Protein AF-A0A938H1D7-F1 (afdb_monomer_lite)

Sequence (168 aa):
MRGTIRAAESAGIAGWRCVSLLANPDSDGTLALTSMPRHSLRKRFLCPMAAAAVLSIAAVGLPHAGAQPIEINGIAAKVNGKVITRNQVAIMLVPIRAQLAAQYPRRGAQFEAELVKARDGVLQELIDRRIILDEFKQLGAEMRSSSVEEEVKRQIRELYNGDQAKFQ

Structure (mmCIF, N/CA/C/O backbone):
data_AF-A0A938H1D7-F1
#
_entry.id   AF-A0A938H1D7-F1
#
loop_
_atom_site.group_PDB
_atom_site.id
_atom_site.type_symbol
_atom_site.label_atom_id
_atom_site.label_alt_id
_atom_site.label_comp_id
_atom_site.label_asym_id
_atom_site.label_entity_id
_atom_site.label_seq_id
_atom_site.pdbx_PDB_ins_code
_atom_site.Cartn_x
_atom_site.Cartn_y
_atom_site.Cartn_z
_atom_site.occupancy
_atom_site.B_iso_or_equiv
_atom_site.auth_seq_id
_atom_site.auth_comp_id
_atom_site.auth_asym_id
_atom_site.auth_atom_id
_atom_site.pdbx_PDB_model_num
ATOM 1 N N . MET A 1 1 ? 5.684 -19.065 20.389 1.00 40.75 1 MET A N 1
ATOM 2 C CA . MET A 1 1 ? 4.901 -20.150 19.756 1.00 40.75 1 MET A CA 1
ATOM 3 C C . MET A 1 1 ? 5.352 -20.254 18.304 1.00 40.75 1 MET A C 1
ATOM 5 O O . MET A 1 1 ? 5.331 -19.246 17.618 1.00 40.75 1 MET A O 1
ATOM 9 N N . ARG A 1 2 ? 5.900 -21.399 17.874 1.00 39.97 2 ARG A N 1
ATOM 10 C CA . ARG A 1 2 ? 6.464 -21.590 16.522 1.00 39.97 2 ARG A CA 1
ATOM 11 C C . ARG A 1 2 ? 5.359 -22.062 15.573 1.00 39.97 2 ARG A C 1
ATOM 13 O O . ARG A 1 2 ? 4.778 -23.115 15.814 1.00 39.97 2 ARG A O 1
ATOM 20 N N . GLY A 1 3 ? 5.072 -21.291 14.526 1.00 46.88 3 GLY A N 1
ATOM 21 C CA . GLY A 1 3 ? 4.130 -21.678 13.475 1.00 46.88 3 GLY A CA 1
ATOM 22 C C . GLY A 1 3 ? 4.716 -22.781 12.594 1.00 46.88 3 GLY A C 1
ATOM 23 O O . GLY A 1 3 ? 5.812 -22.645 12.058 1.00 46.88 3 GLY A O 1
ATOM 24 N N . THR A 1 4 ? 4.000 -23.894 12.471 1.00 48.59 4 THR A N 1
ATOM 25 C CA . THR A 1 4 ? 4.352 -25.016 11.598 1.00 48.59 4 THR A CA 1
ATOM 26 C C . THR A 1 4 ? 3.925 -24.720 10.161 1.00 48.59 4 THR A C 1
ATOM 28 O O . THR A 1 4 ? 2.730 -24.629 9.881 1.00 48.59 4 THR A O 1
ATOM 31 N N . ILE A 1 5 ? 4.887 -24.616 9.243 1.00 40.78 5 ILE A N 1
ATOM 32 C CA . ILE A 1 5 ? 4.637 -24.606 7.798 1.00 40.78 5 ILE A CA 1
ATOM 33 C C . ILE A 1 5 ? 4.455 -26.063 7.362 1.00 40.78 5 ILE A C 1
ATOM 35 O O . ILE A 1 5 ? 5.411 -26.835 7.341 1.00 40.78 5 ILE A O 1
ATOM 39 N N . ARG A 1 6 ? 3.220 -26.463 7.042 1.00 43.97 6 ARG A N 1
ATOM 40 C CA . ARG A 1 6 ? 2.949 -27.745 6.378 1.00 43.97 6 ARG A CA 1
ATOM 41 C C . ARG A 1 6 ? 3.141 -27.551 4.877 1.00 43.97 6 ARG A C 1
ATOM 43 O O . ARG A 1 6 ? 2.254 -27.040 4.199 1.00 43.97 6 ARG A O 1
ATOM 50 N N . ALA A 1 7 ? 4.306 -27.945 4.373 1.00 38.62 7 ALA A N 1
ATOM 51 C CA . ALA A 1 7 ? 4.482 -28.217 2.955 1.00 38.62 7 ALA A CA 1
ATOM 52 C C . ALA A 1 7 ? 3.628 -29.444 2.598 1.00 38.62 7 ALA A C 1
ATOM 54 O O . ALA A 1 7 ? 3.731 -30.490 3.239 1.00 38.62 7 ALA A O 1
ATOM 55 N N . ALA A 1 8 ? 2.732 -29.290 1.626 1.00 39.06 8 ALA A N 1
ATOM 56 C CA . ALA A 1 8 ? 1.945 -30.389 1.092 1.00 39.06 8 ALA A CA 1
ATOM 57 C C . ALA A 1 8 ? 2.840 -31.234 0.174 1.00 39.06 8 ALA A C 1
ATOM 59 O O . ALA A 1 8 ? 3.072 -30.895 -0.984 1.00 39.06 8 ALA A O 1
ATOM 60 N N . GLU A 1 9 ? 3.364 -32.321 0.731 1.00 34.31 9 GLU A N 1
ATOM 61 C CA . GLU A 1 9 ? 4.037 -33.395 0.012 1.00 34.31 9 GLU A CA 1
ATOM 62 C C . GLU A 1 9 ? 2.976 -34.212 -0.736 1.00 34.31 9 GLU A C 1
ATOM 64 O O . GLU A 1 9 ? 2.182 -34.933 -0.132 1.00 34.31 9 GLU A O 1
ATOM 69 N N . SER A 1 10 ? 2.914 -34.053 -2.058 1.00 40.47 10 SER A N 1
ATOM 70 C CA . SER A 1 10 ? 2.171 -34.960 -2.937 1.00 40.47 10 SER A CA 1
ATOM 71 C C . SER A 1 10 ? 3.160 -35.959 -3.531 1.00 40.47 10 SER A C 1
ATOM 73 O O . SER A 1 10 ? 3.795 -35.727 -4.556 1.00 40.47 10 SER A O 1
ATOM 75 N N . ALA A 1 11 ? 3.322 -37.079 -2.831 1.00 38.06 11 ALA A N 1
ATOM 76 C CA . ALA A 1 11 ? 3.942 -38.280 -3.367 1.00 38.06 11 ALA A CA 1
ATOM 77 C C . ALA A 1 11 ? 2.976 -38.924 -4.373 1.00 38.06 11 ALA A C 1
ATOM 79 O O . ALA A 1 11 ? 1.809 -39.142 -4.047 1.00 38.06 11 ALA A O 1
ATOM 80 N N . GLY A 1 12 ? 3.438 -39.221 -5.593 1.00 32.44 12 GLY A N 1
ATOM 81 C CA . GLY A 1 12 ? 2.525 -39.746 -6.609 1.00 32.44 12 GLY A CA 1
ATOM 82 C C . GLY A 1 12 ? 3.063 -40.010 -8.014 1.00 32.44 12 GLY A C 1
ATOM 83 O O . GLY A 1 12 ? 2.365 -39.698 -8.962 1.00 32.44 12 GLY A O 1
ATOM 84 N N . ILE A 1 13 ? 4.240 -40.639 -8.125 1.00 38.31 13 ILE A N 1
ATOM 85 C CA . ILE A 1 13 ? 4.554 -41.676 -9.133 1.00 38.31 13 ILE A CA 1
ATOM 86 C C . ILE A 1 13 ? 4.653 -41.252 -10.618 1.00 38.31 13 ILE A C 1
ATOM 88 O O . ILE A 1 13 ? 3.655 -41.034 -11.292 1.00 38.31 13 ILE A O 1
ATOM 92 N N . ALA A 1 14 ? 5.885 -41.310 -11.141 1.00 37.72 14 ALA A N 1
ATOM 93 C CA . ALA A 1 14 ? 6.316 -41.994 -12.379 1.00 37.72 14 ALA A CA 1
ATOM 94 C C . ALA A 1 14 ? 7.551 -41.265 -12.934 1.00 37.72 14 ALA A C 1
ATOM 96 O O . ALA A 1 14 ? 7.471 -40.104 -13.310 1.00 37.72 14 ALA A O 1
ATOM 97 N N . GLY A 1 15 ? 8.743 -41.865 -12.808 1.00 36.72 15 GLY A N 1
ATOM 98 C CA . GLY A 1 15 ? 9.600 -42.240 -13.943 1.00 36.72 15 GLY A CA 1
ATOM 99 C C . GLY A 1 15 ? 9.714 -41.137 -15.006 1.00 36.72 15 GLY A C 1
ATOM 100 O O . GLY A 1 15 ? 8.740 -40.843 -15.677 1.00 36.72 15 GLY A O 1
ATOM 101 N N . TRP A 1 16 ? 10.881 -40.562 -15.280 1.00 34.53 16 TRP A N 1
ATOM 102 C CA . TRP A 1 16 ? 12.008 -41.268 -15.889 1.00 34.53 16 TRP A CA 1
ATOM 103 C C . TRP A 1 16 ? 13.354 -40.740 -15.371 1.00 34.53 16 TRP A C 1
ATOM 105 O O . TRP A 1 16 ? 13.567 -39.540 -15.214 1.00 34.53 16 TRP A O 1
ATOM 115 N N . ARG A 1 17 ? 14.288 -41.666 -15.143 1.00 36.31 17 ARG A N 1
ATOM 116 C CA . ARG A 1 17 ? 15.721 -41.380 -15.034 1.00 36.31 17 ARG A CA 1
ATOM 117 C C . ARG A 1 17 ? 16.330 -41.382 -16.438 1.00 36.31 17 ARG A C 1
ATOM 119 O O . ARG A 1 17 ? 16.219 -42.386 -17.127 1.00 36.31 17 ARG A O 1
ATOM 126 N N . CYS A 1 18 ? 17.044 -40.317 -16.781 1.00 33.41 18 CYS A N 1
ATOM 127 C CA . CYS A 1 18 ? 18.248 -40.317 -17.623 1.00 33.41 18 CYS A CA 1
ATOM 128 C C . CYS A 1 18 ? 18.964 -38.994 -17.298 1.00 33.41 18 CYS A C 1
ATOM 130 O O . CYS A 1 18 ? 18.508 -37.929 -17.687 1.00 33.41 18 CYS A O 1
ATOM 132 N N . VAL A 1 19 ? 19.841 -38.961 -16.291 1.00 40.81 19 VAL A N 1
ATOM 133 C CA . VAL A 1 19 ? 21.303 -39.107 -16.441 1.00 40.81 19 VAL A CA 1
ATOM 134 C C . VAL A 1 19 ? 21.829 -38.324 -17.640 1.00 40.81 19 VAL A C 1
ATOM 136 O O . VAL A 1 19 ? 21.680 -38.780 -18.767 1.00 40.81 19 VAL A O 1
ATOM 139 N N . SER A 1 20 ? 22.476 -37.188 -17.367 1.00 43.25 20 SER A N 1
ATOM 140 C CA . SER A 1 20 ? 23.719 -36.729 -18.009 1.00 43.25 20 SER A CA 1
ATOM 141 C C . SER A 1 20 ? 24.227 -35.496 -17.258 1.00 43.25 20 SER A C 1
ATOM 143 O O . SER A 1 20 ? 23.866 -34.361 -17.551 1.00 43.25 20 SER A O 1
ATOM 145 N N . LEU A 1 21 ? 25.028 -35.759 -16.228 1.00 38.00 21 LEU A N 1
ATOM 146 C CA . LEU A 1 21 ? 25.960 -34.809 -15.636 1.00 38.00 21 LEU A CA 1
ATOM 147 C C . LEU A 1 21 ? 27.277 -34.930 -16.420 1.00 38.00 21 LEU A C 1
ATOM 149 O O . LEU A 1 21 ? 27.687 -36.059 -16.676 1.00 38.00 21 LEU A O 1
ATOM 153 N N . LEU A 1 22 ? 27.919 -33.787 -16.684 1.00 36.00 22 LEU A N 1
ATOM 154 C CA . LEU A 1 22 ? 29.347 -33.544 -16.967 1.00 36.00 22 LEU A CA 1
ATOM 155 C C . LEU A 1 22 ? 29.710 -32.929 -18.329 1.00 36.00 22 LEU A C 1
ATOM 157 O O . LEU A 1 22 ? 29.403 -33.453 -19.391 1.00 36.00 22 LEU A O 1
ATOM 161 N N . ALA A 1 23 ? 30.533 -31.885 -18.172 1.00 33.62 23 ALA A N 1
ATOM 162 C CA . ALA A 1 23 ? 31.669 -31.482 -18.996 1.00 33.62 23 ALA A CA 1
ATOM 163 C C . ALA A 1 23 ? 31.406 -30.614 -20.238 1.00 33.62 23 ALA A C 1
ATOM 165 O O . ALA A 1 23 ? 31.130 -31.092 -21.329 1.00 33.62 23 ALA A O 1
ATOM 166 N N . ASN A 1 24 ? 31.653 -29.313 -20.052 1.00 47.75 24 ASN A N 1
ATOM 167 C CA . ASN A 1 24 ? 32.430 -28.515 -21.004 1.00 47.75 24 ASN A CA 1
ATOM 168 C C . ASN A 1 24 ? 33.910 -28.928 -20.837 1.00 47.75 24 ASN A C 1
ATOM 170 O O . ASN A 1 24 ? 34.345 -29.054 -19.685 1.00 47.75 24 ASN A O 1
ATOM 174 N N . PRO A 1 25 ? 34.660 -29.204 -21.919 1.00 45.47 25 PRO A N 1
ATOM 175 C CA . PRO A 1 25 ? 35.590 -28.187 -22.423 1.00 45.47 25 PRO A CA 1
ATOM 176 C C . PRO A 1 25 ? 35.770 -28.165 -23.957 1.00 45.47 25 PRO A C 1
ATOM 178 O O . PRO A 1 25 ? 35.411 -29.097 -24.672 1.00 45.47 25 PRO A O 1
ATOM 181 N N . ASP A 1 26 ? 36.359 -27.058 -24.405 1.00 39.84 26 ASP A N 1
ATOM 182 C CA . ASP A 1 26 ? 36.741 -26.660 -25.762 1.00 39.84 26 ASP A CA 1
ATOM 183 C C . ASP A 1 26 ? 37.327 -27.748 -26.682 1.00 39.8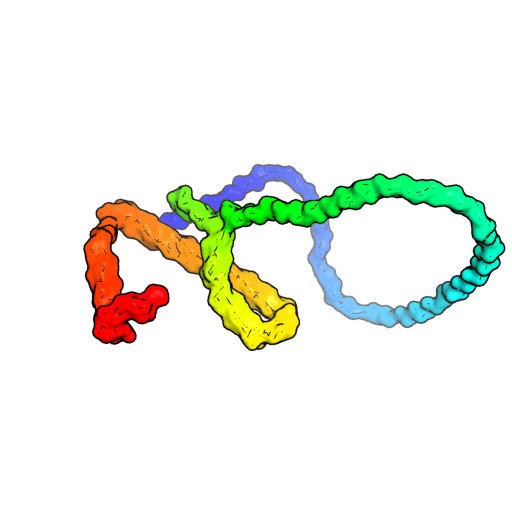4 26 ASP A C 1
ATOM 185 O O . ASP A 1 26 ? 38.149 -28.565 -26.268 1.00 39.84 26 ASP A O 1
ATOM 189 N N . SER A 1 27 ? 37.003 -27.666 -27.979 1.00 46.44 27 SER A N 1
ATOM 190 C CA . SER A 1 27 ? 37.979 -27.802 -29.079 1.00 46.44 27 SER A CA 1
ATOM 191 C C . SER A 1 27 ? 37.365 -27.469 -30.448 1.00 46.44 27 SER A C 1
ATOM 193 O O . SER A 1 27 ? 36.329 -27.989 -30.851 1.00 46.44 27 SER A O 1
ATOM 195 N N . ASP A 1 28 ? 38.081 -26.593 -31.150 1.00 39.25 28 ASP A N 1
ATOM 196 C CA . ASP A 1 28 ? 38.399 -26.672 -32.575 1.00 39.25 28 ASP A CA 1
ATOM 197 C C . ASP A 1 28 ? 37.298 -26.421 -33.619 1.00 39.25 28 ASP A C 1
ATOM 199 O O . ASP A 1 28 ? 36.627 -27.301 -34.148 1.00 39.25 28 ASP A O 1
ATOM 203 N N . GLY A 1 29 ? 37.221 -25.138 -33.986 1.00 40.28 29 GLY A N 1
ATOM 204 C CA . GLY A 1 29 ? 37.351 -24.645 -35.357 1.00 40.28 29 GLY A CA 1
ATOM 205 C C . GLY A 1 29 ? 36.790 -25.491 -36.499 1.00 40.28 29 GLY A C 1
ATOM 206 O O . GLY A 1 29 ? 37.408 -26.449 -36.940 1.00 40.28 29 GLY A O 1
ATOM 207 N N . THR A 1 30 ? 35.738 -24.986 -37.142 1.00 43.69 30 THR A N 1
ATOM 208 C CA . THR A 1 30 ? 35.611 -25.044 -38.605 1.00 43.69 30 THR A CA 1
ATOM 209 C C . THR A 1 30 ? 34.766 -23.865 -39.081 1.00 43.69 30 THR A C 1
ATOM 211 O O . THR A 1 30 ? 33.596 -23.713 -38.734 1.00 43.69 30 THR A O 1
ATOM 214 N N . LEU A 1 31 ? 35.401 -23.010 -39.880 1.00 42.62 31 LEU A N 1
ATOM 215 C CA . LEU A 1 31 ? 34.780 -21.947 -40.657 1.00 42.62 31 LEU A CA 1
ATOM 216 C C . LEU A 1 31 ? 33.880 -22.577 -41.725 1.00 42.62 31 LEU A C 1
ATOM 218 O O . LEU A 1 31 ? 34.363 -23.322 -42.573 1.00 42.62 31 LEU A O 1
ATOM 222 N N . ALA A 1 32 ? 32.597 -22.227 -41.736 1.00 40.78 32 ALA A N 1
ATOM 223 C CA . ALA A 1 32 ? 31.718 -22.496 -42.868 1.00 40.78 32 ALA A CA 1
ATOM 224 C C . ALA A 1 32 ? 30.932 -21.229 -43.226 1.00 40.78 32 ALA A C 1
ATOM 226 O O . ALA A 1 32 ? 29.745 -21.082 -42.948 1.00 40.78 32 ALA A O 1
ATOM 227 N N . LEU A 1 33 ? 31.644 -20.304 -43.875 1.00 41.06 33 LEU A N 1
ATOM 228 C CA . LEU A 1 33 ? 31.069 -19.391 -44.857 1.00 41.06 33 LEU A CA 1
ATOM 229 C C . LEU A 1 33 ? 30.383 -20.245 -45.926 1.00 41.06 33 LEU A C 1
ATOM 231 O O . LEU A 1 33 ? 31.055 -20.859 -46.750 1.00 41.06 33 LEU A O 1
ATOM 235 N N . THR A 1 34 ? 29.056 -20.272 -45.935 1.00 49.50 34 THR A N 1
ATOM 236 C CA . THR A 1 34 ? 28.311 -20.679 -47.126 1.00 49.50 34 THR A CA 1
ATOM 237 C C . THR A 1 34 ? 27.367 -19.560 -47.518 1.00 49.50 34 THR A C 1
ATOM 239 O O . THR A 1 34 ? 26.533 -19.069 -46.762 1.00 49.50 34 THR A O 1
ATOM 242 N N . SER A 1 35 ? 27.649 -19.077 -48.713 1.00 43.31 35 SER A N 1
ATOM 243 C CA . SER A 1 35 ? 27.029 -17.982 -49.413 1.00 43.31 35 SER A CA 1
ATOM 244 C C . SER A 1 35 ? 25.934 -18.505 -50.345 1.00 43.31 35 SER A C 1
ATOM 246 O O . SER A 1 35 ? 25.974 -19.646 -50.798 1.00 43.31 35 SER A O 1
ATOM 248 N N . MET A 1 36 ? 25.054 -17.568 -50.715 1.00 39.06 36 MET A N 1
ATOM 249 C CA . MET A 1 36 ? 24.172 -17.549 -51.893 1.00 39.06 36 MET A CA 1
ATOM 250 C C . MET A 1 36 ? 22.827 -18.297 -51.807 1.00 39.06 36 MET A C 1
ATOM 252 O O . MET A 1 36 ? 22.684 -19.219 -51.015 1.00 39.06 36 MET A O 1
ATOM 256 N N . PRO A 1 37 ? 21.839 -17.966 -52.674 1.00 52.66 37 PRO A N 1
ATOM 257 C CA . PRO A 1 37 ? 21.760 -16.847 -53.626 1.00 52.66 37 PRO A CA 1
ATOM 258 C C . PRO A 1 37 ? 20.524 -15.945 -53.443 1.00 52.66 37 PRO A C 1
ATOM 260 O O . PRO A 1 37 ? 19.459 -16.360 -53.004 1.00 52.66 37 PRO A O 1
ATOM 263 N N . ARG A 1 38 ? 20.656 -14.700 -53.918 1.00 48.66 38 ARG A N 1
ATOM 264 C CA . ARG A 1 38 ? 19.545 -13.809 -54.283 1.00 48.66 38 ARG A CA 1
ATOM 265 C C . ARG A 1 38 ? 18.825 -14.375 -55.506 1.00 48.66 38 ARG A C 1
ATOM 267 O O . ARG A 1 38 ? 19.441 -14.496 -56.562 1.00 48.66 38 ARG A O 1
ATOM 274 N N . HIS A 1 39 ? 17.525 -14.625 -55.404 1.00 44.69 39 HIS A N 1
ATOM 275 C CA . HIS A 1 39 ? 16.675 -14.879 -56.567 1.00 44.69 39 HIS A CA 1
ATOM 276 C C . HIS A 1 39 ? 15.810 -13.650 -56.817 1.00 44.69 39 HIS A C 1
ATOM 278 O O . HIS A 1 39 ? 15.054 -13.182 -55.968 1.00 44.69 39 HIS A O 1
ATOM 284 N N . SER A 1 40 ? 15.992 -13.105 -58.010 1.00 47.16 40 SER A N 1
ATOM 285 C CA . SER A 1 40 ? 15.217 -12.020 -58.572 1.00 47.16 40 SER A CA 1
ATOM 286 C C . SER A 1 40 ? 13.887 -12.566 -59.090 1.00 47.16 40 SER A C 1
ATOM 288 O O . SER A 1 40 ? 13.861 -13.509 -59.875 1.00 47.16 40 SER A O 1
ATOM 290 N N . LEU A 1 41 ? 12.773 -11.940 -58.712 1.00 52.50 41 LEU A N 1
ATOM 291 C CA . LEU A 1 41 ? 11.533 -12.043 -59.477 1.00 52.50 41 LEU A CA 1
ATOM 292 C C . LEU A 1 41 ? 11.045 -10.645 -59.837 1.00 52.50 41 LEU A C 1
ATOM 294 O O . LEU A 1 41 ? 10.288 -9.986 -59.132 1.00 52.50 41 LEU A O 1
ATOM 298 N N . ARG A 1 42 ? 11.498 -10.216 -61.014 1.00 52.69 42 ARG A N 1
ATOM 299 C CA . ARG A 1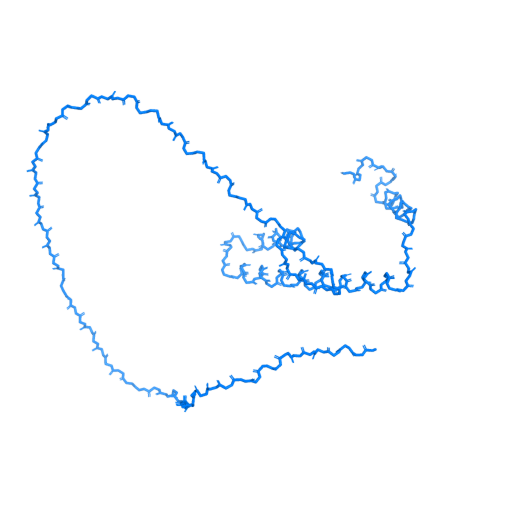 42 ? 10.722 -9.337 -61.881 1.00 52.69 42 ARG A CA 1
ATOM 300 C C . ARG A 1 42 ? 9.467 -10.097 -62.303 1.00 52.69 42 ARG A C 1
ATOM 302 O O . ARG A 1 42 ? 9.600 -11.194 -62.834 1.00 52.69 42 ARG A O 1
ATOM 309 N N . LYS A 1 43 ? 8.297 -9.475 -62.168 1.00 51.50 43 LYS A N 1
ATOM 310 C CA . LYS A 1 43 ? 7.199 -9.538 -63.147 1.00 51.50 43 LYS A CA 1
ATOM 311 C C . LYS A 1 43 ? 6.182 -8.450 -62.810 1.00 51.50 43 LYS A C 1
ATOM 313 O O . LYS A 1 43 ? 5.344 -8.587 -61.931 1.00 51.50 43 LYS A O 1
ATOM 318 N N . ARG A 1 44 ? 6.329 -7.333 -63.525 1.00 57.19 44 ARG A N 1
ATOM 319 C CA . ARG A 1 44 ? 5.292 -6.324 -63.721 1.00 57.19 44 ARG A CA 1
ATOM 320 C C . ARG A 1 44 ? 4.186 -6.984 -64.543 1.00 57.19 44 ARG A C 1
ATOM 322 O O . ARG A 1 44 ? 4.468 -7.397 -65.663 1.00 57.19 44 ARG A O 1
ATOM 329 N N . PHE A 1 45 ? 2.969 -7.048 -64.018 1.00 47.38 45 PHE A N 1
ATOM 330 C CA . PHE A 1 45 ? 1.774 -7.198 -64.841 1.00 47.38 45 PHE A CA 1
ATOM 331 C C . PHE A 1 45 ? 0.783 -6.100 -64.471 1.00 47.38 45 PHE A C 1
ATOM 333 O O . PHE A 1 45 ? 0.213 -6.048 -63.388 1.00 47.38 45 PHE A O 1
ATOM 340 N N . LEU A 1 46 ? 0.720 -5.175 -65.417 1.00 53.19 46 LEU A N 1
ATOM 341 C CA . LEU A 1 46 ? -0.192 -4.069 -65.602 1.00 53.19 46 LEU A CA 1
ATOM 342 C C . LEU A 1 46 ? -1.435 -4.618 -66.316 1.00 53.19 46 LEU A C 1
ATOM 344 O O . LEU A 1 46 ? -1.260 -5.254 -67.353 1.00 53.19 46 LEU A O 1
ATOM 348 N N . CYS A 1 47 ? -2.645 -4.377 -65.805 1.00 32.25 47 CYS A N 1
ATOM 349 C CA . CYS A 1 47 ? -3.907 -4.364 -66.567 1.00 32.25 47 CYS A CA 1
ATOM 350 C C . CYS A 1 47 ? -5.08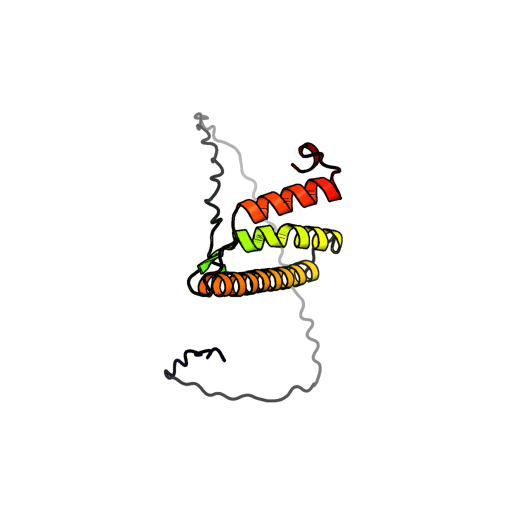8 -3.956 -65.656 1.00 32.25 47 CYS A C 1
ATOM 352 O O . CYS A 1 47 ? -4.933 -3.980 -64.437 1.00 32.25 47 CYS A O 1
ATOM 354 N N . PRO A 1 48 ? -6.212 -3.466 -66.211 1.00 54.84 48 PRO A N 1
ATOM 355 C CA . PRO A 1 48 ? -6.628 -2.090 -65.969 1.00 54.84 48 PRO A CA 1
ATOM 356 C C . PRO A 1 48 ? -8.038 -1.936 -65.369 1.00 54.84 48 PRO A C 1
ATOM 358 O O . PRO A 1 48 ? -8.870 -2.832 -65.397 1.00 54.84 48 PRO A O 1
ATOM 361 N N . MET A 1 49 ? -8.254 -0.732 -64.837 1.00 50.88 49 MET A N 1
ATOM 362 C CA . MET A 1 49 ? -9.471 0.090 -64.844 1.00 50.88 49 MET A CA 1
ATOM 363 C C . MET A 1 49 ? -10.749 -0.517 -65.466 1.00 50.88 49 MET A C 1
ATOM 365 O O . MET A 1 49 ? -10.803 -0.705 -66.677 1.00 50.88 49 MET A O 1
ATOM 369 N N . ALA A 1 50 ? -11.794 -0.683 -64.642 1.00 48.03 50 ALA A N 1
ATOM 370 C CA . ALA A 1 50 ? -13.166 -0.173 -64.841 1.00 48.03 50 ALA A CA 1
ATOM 371 C C . ALA A 1 50 ? -14.203 -1.043 -64.107 1.00 48.03 50 ALA A C 1
ATOM 373 O O . ALA A 1 50 ? -14.349 -2.217 -64.421 1.00 48.03 50 ALA A O 1
ATOM 374 N N . ALA A 1 51 ? -14.966 -0.442 -63.189 1.00 44.78 51 ALA A N 1
ATOM 375 C CA . ALA A 1 51 ? -16.408 -0.671 -63.033 1.00 44.78 51 ALA A CA 1
ATOM 376 C C . ALA A 1 51 ? -16.945 0.239 -61.919 1.00 44.78 51 ALA A C 1
ATOM 378 O O . ALA A 1 51 ? -16.523 0.160 -60.767 1.00 44.78 51 ALA A O 1
ATOM 379 N N . ALA A 1 52 ? -17.862 1.125 -62.298 1.00 53.34 52 ALA A N 1
ATOM 380 C CA . ALA A 1 52 ? -18.626 1.978 -61.405 1.00 53.34 52 ALA A CA 1
ATOM 381 C C . ALA A 1 52 ? -19.447 1.135 -60.414 1.00 53.34 52 ALA A C 1
ATOM 383 O O . ALA A 1 52 ? -20.154 0.216 -60.823 1.00 53.34 52 ALA A O 1
ATOM 384 N N . ALA A 1 53 ? -19.387 1.480 -59.128 1.00 48.84 53 ALA A N 1
ATOM 385 C CA . ALA A 1 53 ? -20.246 0.913 -58.098 1.00 48.84 53 ALA A CA 1
ATOM 386 C C . ALA A 1 53 ? -20.911 2.046 -57.309 1.00 48.84 53 ALA A C 1
ATOM 388 O O . ALA A 1 53 ? -20.255 2.951 -56.797 1.00 48.84 53 ALA A O 1
ATOM 389 N N . VAL A 1 54 ? -22.239 1.980 -57.275 1.00 51.06 54 VAL A N 1
ATOM 390 C CA . VAL A 1 54 ? -23.174 2.838 -56.548 1.00 51.06 54 VAL A CA 1
ATOM 391 C C . VAL A 1 54 ? -22.773 2.908 -55.071 1.00 51.06 54 VAL A C 1
ATOM 393 O O . VAL A 1 54 ? -22.732 1.886 -54.390 1.00 51.06 54 VAL A O 1
ATOM 396 N N . LEU A 1 55 ? -22.468 4.108 -54.569 1.00 45.34 55 LEU A N 1
ATOM 397 C CA . LEU A 1 55 ? -22.097 4.317 -53.170 1.00 45.34 55 LEU A CA 1
ATOM 398 C C . LEU A 1 55 ? -23.365 4.353 -52.304 1.00 45.34 55 LEU A C 1
ATOM 400 O O . LEU A 1 55 ? -23.932 5.410 -52.034 1.00 45.34 55 LEU A O 1
ATOM 404 N N . SER A 1 56 ? -23.826 3.172 -51.893 1.00 48.12 56 SER A N 1
ATOM 405 C CA . SER A 1 56 ? -24.743 3.016 -50.766 1.00 48.12 56 SER A CA 1
ATOM 406 C C . SER A 1 56 ? -24.121 3.647 -49.519 1.00 48.12 56 SER A C 1
ATOM 408 O O . SER A 1 56 ? -22.962 3.387 -49.196 1.00 48.12 56 SER A O 1
ATOM 410 N N . ILE A 1 57 ? -24.891 4.477 -48.815 1.00 59.53 57 ILE A N 1
ATOM 411 C CA . ILE A 1 57 ? -24.508 5.069 -47.530 1.00 59.53 57 ILE A CA 1
ATOM 412 C C . ILE A 1 57 ? -24.357 3.925 -46.521 1.00 59.53 57 ILE A C 1
ATOM 414 O O . ILE A 1 57 ? -25.331 3.452 -45.938 1.00 59.53 57 ILE A O 1
ATOM 418 N N . ALA A 1 58 ? -23.127 3.450 -46.342 1.00 53.69 58 ALA A N 1
ATOM 419 C CA . ALA A 1 58 ? -22.769 2.591 -45.230 1.00 53.69 58 ALA A CA 1
ATOM 420 C C . ALA A 1 58 ? -22.768 3.464 -43.973 1.00 53.69 58 ALA A C 1
ATOM 422 O O . ALA A 1 58 ? -21.893 4.313 -43.794 1.00 53.69 58 ALA A O 1
ATOM 423 N N . ALA A 1 59 ? -23.772 3.280 -43.116 1.00 58.97 59 ALA A N 1
ATOM 424 C CA . ALA A 1 59 ? -23.737 3.782 -41.754 1.00 58.97 59 ALA A CA 1
ATOM 425 C C . ALA A 1 59 ? -22.497 3.187 -41.073 1.00 58.97 59 ALA A C 1
ATOM 427 O O . ALA A 1 59 ? -22.468 2.010 -40.713 1.00 58.97 59 ALA A O 1
ATOM 428 N N . VAL A 1 60 ? -21.444 3.995 -40.963 1.00 57.00 60 VAL A N 1
ATOM 429 C CA . VAL A 1 60 ? -20.244 3.674 -40.196 1.00 57.00 60 VAL A CA 1
ATOM 430 C C . VAL A 1 60 ? -20.676 3.587 -38.738 1.00 57.00 60 VAL A C 1
ATOM 432 O O . VAL A 1 60 ? -20.782 4.591 -38.037 1.00 57.00 60 VAL A O 1
ATOM 435 N N . GLY A 1 61 ? -20.967 2.368 -38.287 1.00 56.19 61 GLY A N 1
ATOM 436 C CA . GLY A 1 61 ? -20.952 2.036 -36.874 1.00 56.19 61 GLY A CA 1
ATOM 437 C C . GLY A 1 61 ? -19.534 2.276 -36.381 1.00 56.19 61 GLY A C 1
ATOM 438 O O . GLY A 1 61 ? -18.637 1.477 -36.645 1.00 56.19 61 GLY A O 1
ATOM 439 N N . LEU A 1 62 ? -19.314 3.417 -35.730 1.00 62.88 62 LEU A N 1
ATOM 440 C CA . LEU A 1 62 ? -18.078 3.683 -35.011 1.00 62.88 62 LEU A CA 1
ATOM 441 C C . LEU A 1 62 ? -17.848 2.507 -34.051 1.00 62.88 62 LEU A C 1
ATOM 443 O O . LEU A 1 62 ? -18.747 2.217 -33.253 1.00 62.88 62 LEU A O 1
ATOM 447 N N . PRO A 1 63 ? -16.693 1.818 -34.097 1.00 57.19 63 PRO A N 1
ATOM 448 C CA . PRO A 1 63 ? -16.361 0.870 -33.054 1.00 57.19 63 PRO A CA 1
ATOM 449 C C . PRO A 1 63 ? -16.266 1.674 -31.759 1.00 57.19 63 PRO A C 1
ATOM 451 O O . PRO A 1 63 ? -15.330 2.448 -31.558 1.00 57.19 63 PRO A O 1
ATOM 454 N N . HIS A 1 64 ? -17.266 1.529 -30.888 1.00 59.28 64 HIS A N 1
ATOM 455 C CA . HIS A 1 64 ? -17.109 1.909 -29.496 1.00 59.28 64 HIS A CA 1
ATOM 456 C C . HIS A 1 64 ? -15.917 1.099 -28.997 1.00 59.28 64 HIS A C 1
ATOM 458 O O . HIS A 1 64 ? -15.984 -0.130 -28.930 1.00 59.28 64 HIS A O 1
ATOM 464 N N . ALA A 1 65 ? -14.805 1.780 -28.721 1.00 60.03 65 ALA A N 1
ATOM 465 C CA . ALA A 1 65 ? -13.689 1.207 -27.997 1.00 60.03 65 ALA A CA 1
ATOM 466 C C . ALA A 1 65 ? -14.233 0.797 -26.625 1.00 60.03 65 ALA A C 1
ATOM 468 O O . ALA A 1 65 ? -14.320 1.608 -25.706 1.00 60.03 65 ALA A O 1
ATOM 469 N N . GLY A 1 66 ? -14.709 -0.445 -26.532 1.00 53.75 66 GLY A N 1
ATOM 470 C CA . GLY A 1 66 ? -15.196 -1.023 -25.297 1.00 53.75 66 GLY A CA 1
ATOM 471 C C . GLY A 1 66 ? -14.049 -0.994 -24.306 1.00 53.75 66 GLY A C 1
ATOM 472 O O . GLY A 1 66 ? -13.057 -1.703 -24.481 1.00 53.75 66 GLY A O 1
ATOM 473 N N . ALA A 1 67 ? -14.169 -0.139 -23.293 1.00 62.06 67 ALA A N 1
ATOM 474 C CA . ALA A 1 67 ? -13.351 -0.234 -22.104 1.00 62.06 67 ALA A CA 1
ATOM 475 C C . ALA A 1 67 ? -13.581 -1.637 -21.535 1.00 62.06 67 ALA A C 1
ATOM 477 O O . ALA A 1 67 ? -14.655 -1.941 -21.015 1.00 62.06 67 ALA A O 1
ATOM 478 N N . GLN A 1 68 ? -12.603 -2.518 -21.730 1.00 63.31 68 GLN A N 1
ATOM 479 C CA . GLN A 1 68 ? -12.658 -3.864 -21.182 1.00 63.31 68 GLN A CA 1
ATOM 480 C C . GLN A 1 68 ? -12.718 -3.734 -19.653 1.00 63.31 68 GLN A C 1
ATOM 482 O O . GLN A 1 68 ? -11.980 -2.907 -19.105 1.00 63.31 68 GLN A O 1
ATOM 487 N N . PRO A 1 69 ? -13.574 -4.497 -18.953 1.00 67.56 69 PRO A N 1
ATOM 488 C CA . PRO A 1 69 ? -13.624 -4.471 -17.498 1.00 67.56 69 PRO A CA 1
ATOM 489 C C . PRO A 1 69 ? -12.227 -4.716 -16.914 1.00 67.56 69 PRO A C 1
ATOM 491 O O . PRO A 1 69 ? -11.643 -5.783 -17.088 1.00 67.56 69 PRO A O 1
ATOM 494 N N . ILE A 1 70 ? -11.664 -3.708 -16.248 1.00 65.94 70 ILE A N 1
ATOM 495 C CA . ILE A 1 70 ? -10.389 -3.841 -15.543 1.00 65.94 70 ILE A CA 1
ATOM 496 C C . ILE A 1 70 ? -10.700 -4.512 -14.209 1.00 65.94 70 ILE A C 1
ATOM 498 O O . ILE A 1 70 ? -11.433 -3.961 -13.391 1.00 65.94 70 ILE A O 1
ATOM 502 N N . GLU A 1 71 ? -10.150 -5.701 -13.972 1.00 70.38 71 GLU A N 1
ATOM 503 C CA . GLU A 1 71 ? -10.232 -6.344 -12.661 1.00 70.38 71 GLU A CA 1
ATOM 504 C C . GLU A 1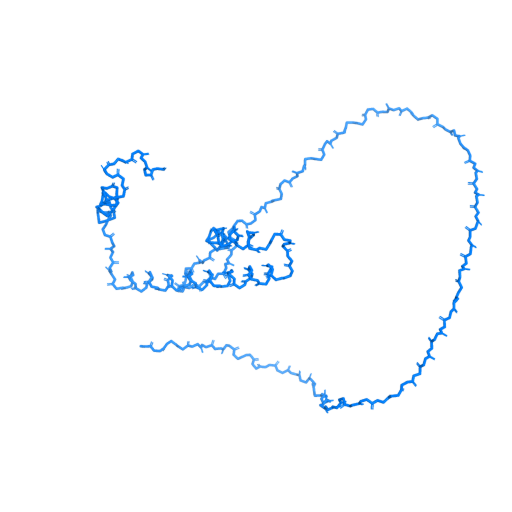 71 ? -9.388 -5.566 -11.645 1.00 70.38 71 GLU A C 1
ATOM 506 O O . GLU A 1 71 ? -8.181 -5.767 -11.505 1.00 70.38 71 GLU A O 1
ATOM 511 N N . ILE A 1 72 ? -10.033 -4.658 -10.914 1.00 66.44 72 ILE A N 1
ATOM 512 C CA . ILE A 1 72 ? -9.361 -3.801 -9.928 1.00 66.44 72 ILE A CA 1
ATOM 513 C C . ILE A 1 72 ? -8.940 -4.623 -8.690 1.00 66.44 72 ILE A C 1
ATOM 515 O O . ILE A 1 72 ? -7.899 -4.368 -8.090 1.00 66.44 72 ILE A O 1
ATOM 519 N N . ASN A 1 73 ? -9.699 -5.665 -8.324 1.00 79.50 73 ASN A N 1
ATOM 520 C CA . ASN A 1 73 ? -9.593 -6.335 -7.019 1.00 79.50 73 ASN A CA 1
ATOM 521 C C . ASN A 1 73 ? -9.194 -7.819 -7.093 1.00 79.50 73 ASN A C 1
ATOM 523 O O . ASN A 1 73 ? -9.774 -8.658 -6.408 1.00 79.50 73 ASN A O 1
ATOM 527 N N . GLY A 1 74 ? -8.179 -8.157 -7.892 1.00 86.44 74 GLY A N 1
ATOM 528 C CA . GLY A 1 74 ? -7.579 -9.494 -7.831 1.00 86.44 74 GLY A CA 1
ATOM 529 C C . GLY A 1 74 ? -6.975 -9.794 -6.448 1.00 86.44 74 GLY A C 1
ATOM 530 O O . GLY A 1 74 ? -6.479 -8.890 -5.770 1.00 86.44 74 GLY A O 1
ATOM 531 N N . ILE A 1 75 ? -6.988 -11.062 -6.032 1.00 88.56 75 ILE A N 1
ATOM 532 C CA . ILE A 1 75 ? -6.369 -11.516 -4.776 1.00 88.56 75 ILE A CA 1
ATOM 533 C C . ILE A 1 75 ? -4.849 -11.581 -4.969 1.00 88.56 75 ILE A C 1
ATOM 535 O O . ILE A 1 75 ? -4.373 -12.241 -5.891 1.00 88.56 75 ILE A O 1
ATOM 539 N N . ALA A 1 76 ? -4.095 -10.888 -4.114 1.00 85.56 76 ALA A N 1
ATOM 540 C CA . ALA A 1 76 ? -2.633 -10.939 -4.089 1.00 85.56 76 ALA A CA 1
ATOM 541 C C . ALA A 1 76 ? -2.127 -11.951 -3.051 1.00 85.56 76 ALA A C 1
ATOM 543 O O . ALA A 1 76 ? -1.265 -12.766 -3.357 1.00 85.56 76 ALA A O 1
ATOM 544 N N . ALA A 1 77 ? -2.702 -11.938 -1.846 1.00 91.00 77 ALA A N 1
ATOM 545 C CA . ALA A 1 77 ? -2.366 -12.873 -0.775 1.00 91.00 77 ALA A CA 1
ATOM 546 C C . ALA A 1 77 ? -3.548 -13.064 0.187 1.00 91.00 77 ALA A C 1
ATOM 548 O O . ALA A 1 77 ? -4.492 -12.266 0.210 1.00 91.00 77 ALA A O 1
ATOM 549 N N . LYS A 1 78 ? -3.495 -14.124 1.000 1.00 92.81 78 LYS A N 1
ATOM 550 C CA . LYS A 1 78 ? -4.421 -14.354 2.115 1.00 92.81 78 LYS A CA 1
ATOM 551 C C . LYS A 1 78 ? -3.626 -14.594 3.393 1.00 92.81 78 LYS A C 1
ATOM 553 O O . LYS A 1 78 ? -2.760 -15.460 3.413 1.00 92.81 78 LYS A O 1
ATOM 558 N N . VAL A 1 79 ? -3.959 -13.857 4.448 1.00 91.31 79 VAL A N 1
ATOM 559 C CA . VAL A 1 79 ? -3.316 -13.940 5.768 1.00 91.31 79 VAL A CA 1
ATOM 560 C C . VAL A 1 79 ? -4.415 -14.105 6.809 1.00 91.31 79 VAL A C 1
ATOM 562 O O . VAL A 1 79 ? -5.322 -13.279 6.856 1.00 91.31 79 VAL A O 1
ATOM 565 N N . ASN A 1 80 ? -4.390 -15.191 7.590 1.00 88.25 80 ASN A N 1
ATOM 566 C CA . ASN A 1 80 ? -5.379 -15.475 8.645 1.00 88.25 80 ASN A CA 1
ATOM 567 C C . ASN A 1 80 ? -6.850 -15.295 8.199 1.00 88.25 80 ASN A C 1
ATOM 569 O O . ASN A 1 80 ? -7.691 -14.776 8.929 1.00 88.25 80 ASN A O 1
ATOM 573 N N . GLY A 1 81 ? -7.159 -15.684 6.955 1.00 87.12 81 GLY A N 1
ATOM 574 C CA . GLY A 1 81 ? -8.503 -15.577 6.369 1.00 87.12 81 GLY A CA 1
ATOM 575 C C . GLY A 1 81 ? -8.854 -14.210 5.766 1.00 87.12 81 GLY A C 1
ATOM 576 O O . GLY A 1 81 ? -9.904 -14.075 5.142 1.00 87.12 81 GLY A O 1
ATOM 577 N N . LYS A 1 82 ? -7.981 -13.205 5.874 1.00 90.69 82 LYS A N 1
ATOM 578 C CA . LYS A 1 82 ? -8.176 -11.878 5.279 1.00 90.69 82 LYS A CA 1
ATOM 579 C C . LYS A 1 82 ? -7.409 -11.732 3.972 1.00 90.69 82 LYS A C 1
ATOM 581 O O . LYS A 1 82 ? -6.271 -12.172 3.842 1.00 90.69 82 LYS A O 1
ATOM 586 N N . VAL A 1 83 ? -8.066 -11.112 2.997 1.00 92.81 83 VAL A N 1
ATOM 587 C CA . VAL A 1 83 ? -7.573 -10.963 1.624 1.00 92.81 83 VAL A CA 1
ATOM 588 C C . VAL A 1 83 ? -6.812 -9.648 1.475 1.00 92.81 83 VAL A C 1
ATOM 590 O O . VAL A 1 83 ? -7.337 -8.592 1.825 1.00 92.81 83 VAL A O 1
ATOM 593 N N . ILE A 1 84 ? -5.607 -9.722 0.914 1.00 92.88 84 ILE A N 1
ATOM 594 C CA . ILE A 1 84 ? -4.839 -8.575 0.417 1.00 92.88 84 ILE A CA 1
ATOM 595 C C . ILE A 1 84 ? -5.082 -8.483 -1.092 1.00 92.88 84 ILE A C 1
ATOM 597 O O . ILE A 1 84 ? -4.956 -9.488 -1.801 1.00 92.88 84 ILE A O 1
ATOM 601 N N . THR A 1 85 ? -5.457 -7.302 -1.591 1.00 94.88 85 THR A N 1
ATOM 602 C CA . THR A 1 85 ? -5.820 -7.106 -3.006 1.00 94.88 85 THR A CA 1
ATOM 603 C C . THR A 1 85 ? -4.670 -6.534 -3.828 1.00 94.88 85 THR A C 1
ATOM 605 O O . THR A 1 85 ? -3.792 -5.836 -3.321 1.00 94.88 85 THR A O 1
ATOM 608 N N . ARG A 1 86 ? -4.696 -6.774 -5.143 1.00 93.06 86 ARG A N 1
ATOM 609 C CA . ARG A 1 86 ? -3.735 -6.183 -6.088 1.00 93.06 86 ARG A CA 1
ATOM 610 C C . ARG A 1 86 ? -3.786 -4.653 -6.091 1.00 93.06 86 ARG A C 1
ATOM 612 O O . ARG A 1 86 ? -2.739 -4.025 -6.210 1.00 93.06 86 ARG A O 1
ATOM 619 N N . ASN A 1 87 ? -4.966 -4.055 -5.902 1.00 93.81 87 ASN A N 1
ATOM 620 C CA . ASN A 1 87 ? -5.108 -2.601 -5.807 1.00 93.81 87 ASN A CA 1
ATOM 621 C C . ASN A 1 87 ? -4.368 -2.019 -4.593 1.00 93.81 87 ASN A C 1
ATOM 623 O O . ASN A 1 87 ? -3.721 -0.986 -4.709 1.00 93.81 87 ASN A O 1
ATOM 627 N N . GLN A 1 88 ? -4.407 -2.698 -3.441 1.00 93.62 88 GLN A N 1
ATOM 628 C CA . GLN A 1 88 ? -3.675 -2.253 -2.247 1.00 93.62 88 GLN A CA 1
ATOM 629 C C . GLN A 1 88 ? -2.165 -2.218 -2.501 1.00 93.62 88 GLN A C 1
ATOM 631 O O . GLN A 1 88 ? -1.513 -1.221 -2.196 1.00 93.62 88 GLN A O 1
ATOM 636 N N . VAL A 1 89 ? -1.627 -3.271 -3.125 1.00 95.25 89 VAL A N 1
ATOM 637 C CA . VAL A 1 89 ? -0.216 -3.314 -3.538 1.00 95.25 89 VAL A CA 1
ATOM 638 C C . VAL A 1 89 ? 0.081 -2.187 -4.532 1.00 95.25 89 VAL A C 1
ATOM 640 O O . VAL A 1 89 ? 1.083 -1.493 -4.394 1.00 95.25 89 VAL A O 1
ATOM 643 N N . ALA A 1 90 ? -0.799 -1.964 -5.512 1.00 93.44 90 ALA A N 1
ATOM 644 C CA . ALA A 1 90 ? -0.615 -0.935 -6.530 1.00 93.44 90 ALA A CA 1
ATOM 645 C C . ALA A 1 90 ? -0.578 0.484 -5.941 1.00 93.44 90 ALA A C 1
ATOM 647 O O . ALA A 1 90 ? 0.328 1.237 -6.288 1.00 93.44 90 ALA A O 1
ATOM 648 N N . ILE A 1 91 ? -1.501 0.826 -5.033 1.00 94.69 91 ILE A N 1
ATOM 649 C CA . ILE A 1 91 ? -1.557 2.135 -4.358 1.00 94.69 91 ILE A CA 1
ATOM 650 C C . ILE A 1 91 ? -0.267 2.389 -3.571 1.00 94.69 91 ILE A C 1
ATOM 652 O O . ILE A 1 91 ? 0.346 3.445 -3.713 1.00 94.69 91 ILE A O 1
ATOM 656 N N . MET A 1 92 ? 0.185 1.400 -2.797 1.00 94.56 92 MET A N 1
ATOM 657 C CA . MET A 1 92 ? 1.422 1.496 -2.014 1.00 94.56 92 MET A CA 1
ATOM 658 C C . MET A 1 92 ? 2.676 1.593 -2.896 1.00 94.56 92 MET A C 1
ATOM 660 O O . MET A 1 92 ? 3.666 2.208 -2.506 1.00 94.56 92 MET A O 1
ATOM 664 N N . LEU A 1 93 ? 2.637 1.022 -4.104 1.00 96.31 93 LEU A N 1
ATOM 665 C CA . LEU A 1 93 ? 3.744 1.067 -5.055 1.00 96.31 93 LEU A CA 1
ATOM 666 C C . LEU A 1 93 ? 3.861 2.413 -5.790 1.00 96.31 93 LEU A C 1
ATOM 668 O O . LEU A 1 93 ? 4.949 2.731 -6.265 1.00 96.31 93 LEU A O 1
ATOM 672 N N . VAL A 1 94 ? 2.786 3.206 -5.908 1.00 96.44 94 VAL A N 1
ATOM 673 C CA . VAL A 1 94 ? 2.781 4.492 -6.643 1.00 96.44 94 VAL A CA 1
ATOM 674 C C . VAL A 1 94 ? 3.982 5.390 -6.306 1.00 96.44 94 VAL A C 1
ATOM 676 O O . VAL A 1 94 ? 4.698 5.762 -7.243 1.00 96.44 94 VAL A O 1
ATOM 679 N N . PRO A 1 95 ? 4.265 5.722 -5.029 1.00 95.88 95 PRO A N 1
ATOM 680 C CA . PRO A 1 95 ? 5.392 6.592 -4.696 1.00 95.88 95 PRO A CA 1
ATOM 681 C C . PRO A 1 95 ? 6.742 5.971 -5.072 1.00 95.88 95 PRO A C 1
ATOM 683 O O . PRO A 1 95 ? 7.598 6.653 -5.633 1.00 95.88 95 PRO A O 1
ATOM 686 N N . ILE A 1 96 ? 6.922 4.667 -4.845 1.00 95.88 96 ILE A N 1
ATOM 687 C CA . ILE A 1 96 ? 8.172 3.962 -5.160 1.00 95.88 96 ILE A CA 1
ATOM 688 C C . ILE A 1 96 ? 8.394 3.932 -6.673 1.00 95.88 96 ILE A C 1
ATOM 690 O O . ILE A 1 96 ? 9.490 4.193 -7.161 1.00 95.88 96 ILE A O 1
ATOM 694 N N . ARG A 1 97 ? 7.335 3.686 -7.447 1.00 95.00 97 ARG A N 1
ATOM 6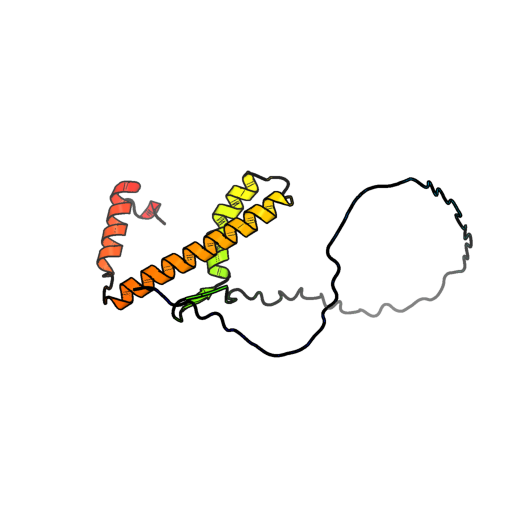95 C CA . ARG A 1 97 ? 7.391 3.725 -8.909 1.00 95.00 97 ARG A CA 1
ATOM 696 C C . ARG A 1 97 ? 7.773 5.115 -9.416 1.00 95.00 97 ARG A C 1
ATOM 698 O O . ARG A 1 97 ? 8.546 5.202 -10.366 1.00 95.00 97 ARG A O 1
ATOM 705 N N . ALA A 1 98 ? 7.246 6.181 -8.811 1.00 95.38 98 ALA A N 1
ATOM 706 C CA . ALA A 1 98 ? 7.606 7.551 -9.171 1.00 95.38 98 ALA A CA 1
ATOM 707 C C . ALA A 1 98 ? 9.090 7.837 -8.886 1.00 95.38 98 ALA A C 1
ATOM 709 O O . ALA A 1 98 ? 9.786 8.378 -9.745 1.00 95.38 98 ALA A O 1
ATOM 710 N N . GLN A 1 99 ? 9.596 7.392 -7.733 1.00 95.38 99 GLN A N 1
ATOM 711 C CA . GLN A 1 99 ? 11.014 7.495 -7.381 1.00 95.38 99 GLN A CA 1
ATOM 712 C C . GLN A 1 99 ? 11.906 6.710 -8.355 1.00 95.38 99 GLN A C 1
ATOM 714 O O . GLN A 1 99 ? 12.866 7.261 -8.891 1.00 95.38 99 GLN A O 1
ATOM 719 N N . LEU A 1 100 ? 11.562 5.455 -8.659 1.00 95.25 100 LEU A N 1
ATOM 720 C CA . LEU A 1 100 ? 12.297 4.632 -9.625 1.00 95.25 100 LEU A CA 1
ATOM 721 C C . LEU A 1 100 ? 12.251 5.227 -11.038 1.00 95.25 100 LEU A C 1
ATOM 723 O O . LEU A 1 100 ? 13.241 5.181 -11.762 1.00 95.25 100 LEU A O 1
ATOM 727 N N . ALA A 1 101 ? 11.127 5.821 -11.441 1.00 94.31 101 ALA A N 1
ATOM 728 C CA . ALA A 1 101 ? 11.011 6.472 -12.743 1.00 94.31 101 ALA A CA 1
ATOM 729 C C . ALA A 1 101 ? 11.913 7.712 -12.857 1.00 94.31 101 ALA A C 1
ATOM 731 O O . ALA A 1 101 ? 12.409 7.990 -13.948 1.00 94.31 101 ALA A O 1
ATOM 732 N N . ALA A 1 102 ? 12.146 8.427 -11.751 1.00 95.00 102 ALA A N 1
ATOM 733 C CA . ALA A 1 102 ? 13.109 9.524 -11.697 1.00 95.00 102 ALA A CA 1
ATOM 734 C C . ALA A 1 102 ? 14.564 9.021 -11.752 1.00 95.00 102 ALA A C 1
ATOM 736 O O . ALA A 1 102 ? 15.398 9.636 -12.412 1.00 95.00 102 ALA A O 1
ATOM 737 N N . GLN A 1 103 ? 14.863 7.886 -11.109 1.00 94.38 103 GLN A N 1
ATOM 738 C CA . GLN A 1 103 ? 16.202 7.279 -11.105 1.00 94.38 103 GLN A CA 1
ATOM 739 C C . GLN A 1 103 ? 16.576 6.625 -12.445 1.00 94.38 103 GLN A C 1
ATOM 741 O O . GLN A 1 103 ? 17.740 6.652 -12.841 1.00 94.38 103 GLN A O 1
ATOM 746 N N . TYR A 1 104 ? 15.599 6.072 -13.171 1.00 94.81 104 TYR A N 1
ATOM 747 C CA . TYR A 1 104 ? 15.809 5.365 -14.439 1.00 94.81 104 TYR A CA 1
ATOM 748 C C . TYR A 1 104 ? 15.011 5.997 -15.599 1.00 94.81 104 TYR A C 1
ATOM 750 O O . TYR A 1 104 ? 14.008 5.426 -16.041 1.00 94.81 104 TYR A O 1
ATOM 758 N N . PRO A 1 105 ? 15.473 7.122 -16.189 1.00 90.31 105 PRO A N 1
ATOM 759 C CA . PRO A 1 105 ? 14.731 7.839 -17.234 1.00 90.31 105 PRO A CA 1
ATOM 760 C C . PRO A 1 105 ? 14.427 6.997 -18.479 1.00 90.31 105 PRO A C 1
ATOM 762 O O . PRO A 1 105 ? 13.377 7.147 -19.098 1.00 90.31 105 PRO A O 1
ATOM 765 N N . ARG A 1 106 ? 15.338 6.083 -18.844 1.00 90.88 106 ARG A N 1
ATOM 766 C CA . ARG A 1 106 ? 15.191 5.212 -20.022 1.00 90.88 106 ARG A CA 1
ATOM 767 C C . ARG A 1 106 ? 14.362 3.946 -19.772 1.00 90.88 106 ARG A C 1
ATOM 769 O O . ARG A 1 106 ? 14.196 3.185 -20.717 1.00 90.88 106 ARG A O 1
ATOM 776 N N . ARG A 1 107 ? 13.863 3.718 -18.542 1.00 86.75 107 ARG A N 1
ATOM 777 C CA . ARG A 1 107 ? 12.993 2.585 -18.146 1.00 86.75 107 ARG A CA 1
ATOM 778 C C . ARG A 1 107 ? 13.387 1.258 -18.822 1.00 86.75 107 ARG A C 1
ATOM 780 O O . ARG A 1 107 ? 12.647 0.716 -19.634 1.00 86.75 107 ARG A O 1
ATOM 787 N N . GLY A 1 108 ? 14.602 0.787 -18.534 1.00 92.62 108 GLY A N 1
ATOM 788 C CA . GLY A 1 108 ? 15.157 -0.448 -19.103 1.00 92.62 108 GLY A CA 1
ATOM 789 C C . GLY A 1 108 ? 14.910 -1.690 -18.240 1.00 92.62 108 GLY A C 1
ATOM 790 O O . GLY A 1 108 ? 14.170 -1.647 -17.262 1.00 92.62 108 GLY A O 1
ATOM 791 N N . ALA A 1 109 ? 15.611 -2.785 -18.544 1.00 94.38 109 ALA A N 1
ATOM 792 C CA . ALA A 1 109 ? 15.502 -4.044 -17.795 1.00 94.38 109 ALA A CA 1
ATOM 793 C C . ALA A 1 109 ? 15.778 -3.889 -16.286 1.00 94.38 109 ALA A C 1
ATOM 795 O O . ALA A 1 109 ? 15.130 -4.536 -15.469 1.00 94.38 109 ALA A O 1
ATOM 796 N N . GLN A 1 110 ? 16.694 -2.990 -15.907 1.00 93.25 110 GLN A N 1
ATOM 797 C CA . GLN A 1 110 ? 16.974 -2.691 -14.499 1.00 93.25 110 GLN A CA 1
ATOM 798 C C . GLN A 1 110 ? 15.784 -2.029 -13.790 1.00 93.25 110 GLN A C 1
ATOM 800 O O . GLN A 1 110 ? 15.501 -2.368 -12.648 1.00 93.25 110 GLN A O 1
ATOM 805 N N . PHE A 1 111 ? 15.046 -1.146 -14.473 1.00 96.19 111 PHE A N 1
ATOM 806 C CA . PHE A 1 111 ? 13.858 -0.505 -13.903 1.00 96.19 111 PHE A CA 1
ATOM 807 C C . PHE A 1 111 ? 12.772 -1.537 -13.589 1.00 96.19 111 PHE A C 1
ATOM 809 O O . PHE A 1 111 ? 12.208 -1.516 -12.501 1.00 96.19 111 PHE A O 1
ATOM 816 N N . GLU A 1 112 ? 12.507 -2.462 -14.514 1.00 94.81 112 GLU A N 1
ATOM 817 C CA . GLU A 1 112 ? 11.506 -3.511 -14.295 1.00 94.81 112 GLU A CA 1
ATOM 818 C C . GLU A 1 112 ? 11.939 -4.492 -13.197 1.00 94.81 112 GLU A C 1
ATOM 820 O O . GLU A 1 112 ? 11.122 -4.866 -12.359 1.00 94.81 112 GLU A O 1
ATOM 825 N N . ALA A 1 113 ? 13.226 -4.855 -13.137 1.00 96.12 113 ALA A N 1
ATOM 826 C CA . ALA A 1 113 ? 13.751 -5.711 -12.075 1.00 96.12 113 ALA A CA 1
ATOM 827 C C . ALA A 1 113 ? 13.578 -5.075 -10.684 1.00 96.12 113 ALA A C 1
ATOM 829 O O . ALA A 1 113 ? 13.080 -5.727 -9.767 1.00 96.12 113 ALA A O 1
ATOM 830 N N . GLU A 1 114 ? 13.935 -3.797 -10.530 1.00 95.75 114 GLU A N 1
ATOM 831 C CA . GLU A 1 114 ? 13.744 -3.071 -9.269 1.00 95.75 114 GLU A CA 1
ATOM 832 C C . GLU A 1 114 ? 12.261 -2.851 -8.950 1.00 95.75 114 GLU A C 1
ATOM 834 O O . GLU A 1 114 ? 11.851 -2.942 -7.795 1.00 95.75 114 GLU A O 1
ATOM 839 N N . LEU A 1 115 ? 11.418 -2.642 -9.964 1.00 96.31 115 LEU A N 1
ATOM 840 C CA . LEU A 1 115 ? 9.978 -2.507 -9.768 1.00 96.31 115 LEU A CA 1
ATOM 841 C C . LEU A 1 115 ? 9.338 -3.809 -9.266 1.00 96.31 115 LEU A C 1
ATOM 843 O O . LEU A 1 115 ? 8.432 -3.752 -8.435 1.00 96.31 115 LEU A O 1
ATOM 847 N N . VAL A 1 116 ? 9.786 -4.971 -9.750 1.00 96.31 116 VAL A N 1
ATOM 848 C CA . VAL A 1 116 ? 9.330 -6.280 -9.254 1.00 96.31 116 VAL A CA 1
ATOM 849 C C . VAL A 1 116 ? 9.777 -6.488 -7.809 1.00 96.31 116 VAL A C 1
ATOM 851 O O . VAL A 1 116 ? 8.933 -6.762 -6.961 1.00 96.31 116 VAL A O 1
ATOM 854 N N . LYS A 1 117 ? 11.052 -6.235 -7.489 1.00 97.06 117 LYS A N 1
ATOM 855 C CA . LYS A 1 117 ? 11.541 -6.305 -6.100 1.00 97.06 117 LYS A CA 1
ATOM 856 C C . LYS A 1 117 ? 10.754 -5.386 -5.164 1.00 97.06 117 LYS A C 1
ATOM 858 O O . LYS A 1 117 ? 10.379 -5.787 -4.066 1.00 97.06 117 LYS A O 1
ATOM 863 N N . ALA A 1 118 ? 10.469 -4.161 -5.606 1.00 97.19 118 ALA A N 1
ATOM 864 C CA . ALA A 1 118 ? 9.678 -3.205 -4.842 1.00 97.19 118 ALA A CA 1
ATOM 865 C C . ALA A 1 118 ? 8.246 -3.705 -4.601 1.00 97.19 118 ALA A C 1
ATOM 867 O O . ALA A 1 118 ? 7.715 -3.542 -3.506 1.00 97.19 118 ALA A O 1
ATOM 868 N N . ARG A 1 119 ? 7.620 -4.338 -5.602 1.00 96.56 119 ARG A N 1
ATOM 869 C CA . ARG A 1 119 ? 6.294 -4.959 -5.455 1.00 96.56 119 ARG A CA 1
ATOM 870 C C . ARG A 1 119 ? 6.298 -6.067 -4.414 1.00 96.56 119 ARG A C 1
ATOM 872 O O . ARG A 1 119 ? 5.390 -6.091 -3.587 1.00 96.56 119 ARG A O 1
ATOM 879 N N . ASP A 1 120 ? 7.302 -6.935 -4.441 1.00 96.88 120 ASP A N 1
ATOM 880 C CA . ASP A 1 120 ? 7.421 -8.040 -3.489 1.00 96.88 120 ASP A CA 1
ATOM 881 C C . ASP A 1 120 ? 7.636 -7.515 -2.063 1.00 96.88 120 ASP A C 1
ATOM 883 O O . ASP A 1 120 ? 6.970 -7.963 -1.131 1.00 96.88 120 ASP A O 1
ATOM 887 N N . GLY A 1 121 ? 8.475 -6.486 -1.902 1.00 96.94 121 GLY A N 1
ATOM 888 C CA . GLY A 1 121 ? 8.661 -5.802 -0.620 1.00 96.94 121 GLY A CA 1
ATOM 889 C C . GLY A 1 121 ? 7.373 -5.162 -0.091 1.00 96.94 121 GLY A C 1
ATOM 890 O O . GLY A 1 121 ? 7.036 -5.321 1.078 1.00 96.94 121 GLY A O 1
ATOM 891 N N . VAL A 1 122 ? 6.601 -4.495 -0.955 1.00 96.94 122 VAL A N 1
ATOM 892 C CA . VAL A 1 122 ? 5.294 -3.922 -0.586 1.00 96.94 122 VAL A CA 1
ATOM 893 C C . VAL A 1 122 ? 4.292 -5.010 -0.202 1.00 96.94 122 VAL A C 1
ATOM 895 O O . VAL A 1 122 ? 3.527 -4.833 0.745 1.00 96.94 122 VAL A O 1
ATOM 898 N N . LEU A 1 123 ? 4.271 -6.134 -0.922 1.00 96.56 123 LEU A N 1
ATOM 899 C CA . LEU A 1 123 ? 3.396 -7.254 -0.589 1.00 96.56 123 LEU A CA 1
ATOM 900 C C . LEU A 1 123 ? 3.741 -7.828 0.788 1.00 96.56 123 LEU A C 1
ATOM 902 O O . LEU A 1 123 ? 2.830 -8.063 1.581 1.00 96.56 123 LEU A O 1
ATOM 906 N N . GLN A 1 124 ? 5.030 -8.004 1.082 1.00 96.62 124 GLN A N 1
ATOM 907 C CA . GLN A 1 124 ? 5.490 -8.487 2.381 1.00 96.62 124 GLN A CA 1
ATOM 908 C C . GLN A 1 124 ? 5.119 -7.518 3.508 1.00 96.62 124 GLN A C 1
ATOM 910 O O . GLN A 1 124 ? 4.534 -7.933 4.501 1.00 96.62 124 GLN A O 1
ATOM 915 N N . GLU A 1 125 ? 5.334 -6.219 3.312 1.00 96.19 125 GLU A N 1
ATOM 916 C CA . GLU A 1 125 ? 4.942 -5.188 4.277 1.00 96.19 125 GLU A CA 1
ATOM 917 C C . GLU A 1 125 ? 3.427 -5.216 4.565 1.00 96.19 125 GLU A C 1
ATOM 919 O O . GLU A 1 125 ? 2.988 -5.076 5.708 1.00 96.19 125 GLU A O 1
ATOM 924 N N . LEU A 1 126 ? 2.593 -5.435 3.540 1.00 95.88 126 LEU A N 1
ATOM 925 C CA . LEU A 1 126 ? 1.147 -5.591 3.725 1.00 95.88 126 LEU A CA 1
ATOM 926 C C . LEU A 1 126 ? 0.791 -6.869 4.497 1.00 95.88 126 LEU A C 1
ATOM 928 O O . LEU A 1 126 ? -0.158 -6.846 5.286 1.00 95.88 126 LEU A O 1
ATOM 932 N N . ILE A 1 127 ? 1.527 -7.963 4.288 1.00 96.69 127 ILE A N 1
ATOM 933 C CA . ILE A 1 127 ? 1.370 -9.208 5.051 1.00 96.69 127 ILE A CA 1
ATOM 934 C C . ILE A 1 127 ? 1.716 -8.965 6.520 1.00 96.69 127 ILE A C 1
ATOM 936 O O . ILE A 1 127 ? 0.900 -9.271 7.388 1.00 96.69 127 ILE A O 1
ATOM 940 N N . ASP A 1 128 ? 2.862 -8.352 6.798 1.00 96.12 128 ASP A N 1
ATOM 941 C CA . ASP A 1 128 ? 3.355 -8.132 8.158 1.00 96.12 128 ASP A CA 1
ATOM 942 C C . ASP A 1 128 ? 2.419 -7.209 8.944 1.00 96.12 128 ASP A C 1
ATOM 944 O O . ASP A 1 128 ? 1.959 -7.552 10.038 1.00 96.12 128 ASP A O 1
ATOM 948 N N . ARG A 1 129 ? 2.006 -6.085 8.339 1.00 95.38 129 ARG A N 1
ATOM 949 C CA . ARG A 1 129 ? 0.975 -5.203 8.912 1.00 95.38 129 ARG A CA 1
ATOM 950 C C . ARG A 1 129 ? -0.314 -5.958 9.200 1.00 95.38 129 ARG A C 1
ATOM 952 O O . ARG A 1 129 ? -0.984 -5.678 10.194 1.00 95.38 129 ARG A O 1
ATOM 959 N N . ARG A 1 130 ? -0.694 -6.903 8.335 1.00 94.62 130 ARG A N 1
ATOM 960 C CA . ARG A 1 130 ? -1.921 -7.675 8.526 1.00 94.62 130 ARG A CA 1
ATOM 961 C C . ARG A 1 130 ? -1.816 -8.634 9.700 1.00 94.62 130 ARG A C 1
ATOM 963 O O . ARG A 1 130 ? -2.765 -8.694 10.477 1.00 94.62 130 ARG A O 1
ATOM 970 N N . ILE A 1 131 ? -0.685 -9.321 9.839 1.00 95.12 131 ILE A N 1
ATOM 971 C CA . ILE A 1 131 ? -0.405 -10.202 10.977 1.00 95.12 131 ILE A CA 1
ATOM 972 C C . ILE A 1 131 ? -0.531 -9.407 12.277 1.00 95.12 131 ILE A C 1
ATOM 974 O O . ILE A 1 131 ? -1.354 -9.758 13.118 1.00 95.12 131 ILE A O 1
ATOM 978 N N . ILE A 1 132 ? 0.170 -8.276 12.381 1.00 94.06 132 ILE A N 1
ATOM 979 C CA . ILE A 1 132 ? 0.163 -7.42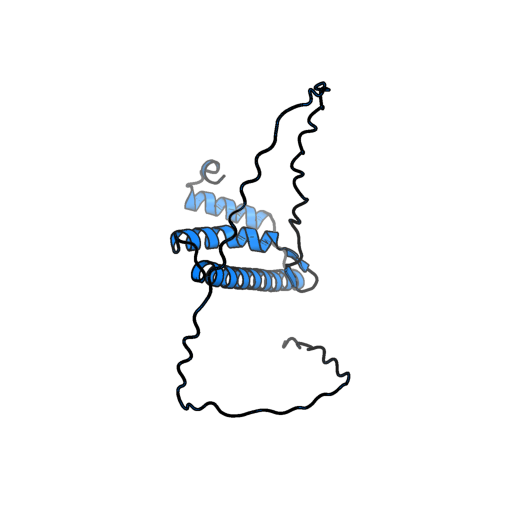8 13.582 1.00 94.06 132 ILE A CA 1
ATOM 980 C C . ILE A 1 132 ? -1.252 -6.933 13.908 1.00 94.06 132 ILE A C 1
ATOM 982 O O . ILE A 1 132 ? -1.700 -7.007 15.051 1.00 94.06 132 ILE A O 1
ATOM 986 N N . LEU A 1 133 ? -1.993 -6.449 12.905 1.00 91.88 133 LEU A N 1
ATOM 987 C CA . LEU A 1 133 ? -3.364 -5.971 13.106 1.00 91.88 133 LEU A CA 1
ATOM 988 C C . LEU A 1 133 ? -4.327 -7.083 13.528 1.00 91.88 133 LEU A C 1
ATOM 990 O O . LEU A 1 133 ? -5.307 -6.813 14.223 1.00 91.88 133 LEU A O 1
ATOM 994 N N . ASP A 1 134 ? -4.104 -8.310 13.069 1.00 92.62 134 ASP A N 1
ATOM 995 C CA . ASP A 1 134 ? -4.945 -9.444 13.431 1.00 92.62 134 ASP A CA 1
ATOM 996 C C . ASP A 1 134 ? -4.614 -9.951 14.836 1.00 92.62 134 ASP A C 1
ATOM 998 O O . ASP A 1 134 ? -5.539 -10.209 15.603 1.00 92.62 134 ASP A O 1
ATOM 1002 N N . GLU A 1 135 ? -3.336 -10.001 15.211 1.00 91.62 135 GLU A N 1
ATOM 1003 C CA . GLU A 1 135 ? -2.891 -10.306 16.576 1.00 91.62 135 GLU A CA 1
ATOM 1004 C C . GLU A 1 135 ? -3.413 -9.272 17.581 1.00 91.62 135 GLU A C 1
ATOM 1006 O O . GLU A 1 135 ? -3.992 -9.640 18.601 1.00 91.62 135 GLU A O 1
ATOM 1011 N N . PHE A 1 136 ? -3.318 -7.977 17.263 1.00 92.75 136 PHE A N 1
ATOM 1012 C CA . PHE A 1 136 ? -3.852 -6.902 18.107 1.00 92.75 136 PHE A CA 1
ATOM 1013 C C . PHE A 1 136 ? -5.355 -7.071 18.379 1.00 92.75 136 PHE A C 1
ATOM 1015 O O . PHE A 1 136 ? -5.807 -6.942 19.516 1.00 92.75 136 PHE A O 1
ATOM 1022 N N . LYS A 1 137 ? -6.126 -7.440 17.348 1.00 89.62 137 LYS A N 1
ATOM 1023 C CA . LYS A 1 137 ? -7.563 -7.718 17.483 1.00 89.62 137 LYS A CA 1
ATOM 1024 C C . LYS A 1 137 ? -7.845 -8.989 18.282 1.00 89.62 137 LYS A C 1
ATOM 1026 O O . LYS A 1 137 ? -8.815 -9.019 19.032 1.00 89.62 137 LYS A O 1
ATOM 1031 N N . GLN A 1 138 ? -7.021 -10.030 18.141 1.00 90.25 138 GLN A N 1
ATOM 1032 C CA . GLN A 1 138 ? -7.162 -11.270 18.917 1.00 90.25 138 GLN A CA 1
ATOM 1033 C C . GLN A 1 138 ? -6.949 -11.046 20.416 1.00 90.25 138 GLN A C 1
ATOM 1035 O O . GLN A 1 138 ? -7.600 -11.700 21.225 1.00 90.25 138 GLN A O 1
ATOM 1040 N N . LEU A 1 139 ? -6.092 -10.094 20.791 1.00 91.25 139 LEU A N 1
ATOM 1041 C CA . LEU A 1 139 ? -5.882 -9.694 22.184 1.00 91.25 139 LEU A CA 1
ATOM 1042 C C . LEU A 1 139 ? -7.060 -8.891 22.772 1.00 91.25 139 LEU A C 1
ATOM 1044 O O . LEU A 1 139 ? -7.016 -8.522 23.943 1.00 91.25 139 LEU A O 1
ATOM 1048 N N . GLY A 1 140 ? -8.107 -8.613 21.985 1.00 85.62 140 GLY A N 1
ATOM 1049 C CA . GLY A 1 140 ? -9.275 -7.841 22.419 1.00 85.62 140 GLY A CA 1
ATOM 1050 C C . GLY A 1 140 ? -9.000 -6.344 22.568 1.00 85.62 140 GLY A C 1
ATOM 1051 O O . GLY A 1 140 ? -9.813 -5.624 23.142 1.00 85.62 140 GLY A O 1
ATOM 1052 N N . ALA A 1 141 ? -7.859 -5.867 22.066 1.00 81.44 141 ALA A N 1
ATOM 1053 C CA . ALA A 1 141 ? -7.545 -4.452 22.056 1.00 81.44 141 ALA A CA 1
ATOM 1054 C C . ALA A 1 141 ? -8.274 -3.776 20.884 1.00 81.44 141 ALA A C 1
ATOM 1056 O O . ALA A 1 141 ? -8.092 -4.130 19.718 1.00 81.44 141 ALA A O 1
ATOM 1057 N N . GLU A 1 142 ? -9.100 -2.779 21.194 1.00 83.38 142 GLU A N 1
ATOM 1058 C CA . GLU A 1 142 ? -9.734 -1.909 20.206 1.00 83.38 142 GLU A CA 1
ATOM 1059 C C . GLU A 1 142 ? -9.269 -0.471 20.419 1.00 83.38 142 GLU A C 1
ATOM 1061 O O . GLU A 1 142 ? -9.205 0.026 21.545 1.00 83.38 142 GLU A O 1
ATOM 1066 N N . MET A 1 143 ? -8.925 0.212 19.327 1.00 83.69 143 MET A N 1
ATOM 1067 C CA . MET A 1 143 ? -8.588 1.632 19.389 1.00 83.69 143 MET A CA 1
ATOM 1068 C C . MET A 1 143 ? -9.875 2.450 19.459 1.00 83.69 143 MET A C 1
ATOM 1070 O O . MET A 1 143 ? -10.724 2.354 18.571 1.00 83.69 143 MET A O 1
ATOM 1074 N N . ARG A 1 144 ? -10.021 3.271 20.507 1.00 87.12 144 ARG A N 1
ATOM 1075 C CA . ARG A 1 144 ? -11.150 4.199 20.625 1.00 87.12 144 ARG A CA 1
ATOM 1076 C C . ARG A 1 144 ? -11.041 5.263 19.530 1.00 87.12 144 ARG A C 1
ATOM 1078 O O . ARG A 1 144 ? -9.976 5.842 19.333 1.00 87.12 144 ARG A O 1
ATOM 1085 N N . SER A 1 145 ? -12.150 5.556 18.852 1.00 84.50 145 SER A N 1
ATOM 1086 C CA . SER A 1 145 ? -12.196 6.570 17.787 1.00 84.50 145 SER A CA 1
ATOM 1087 C C . SER A 1 145 ? -11.718 7.949 18.256 1.00 84.50 145 SER A C 1
ATOM 1089 O O . SER A 1 145 ? -10.996 8.622 17.523 1.00 84.50 145 SER A O 1
ATOM 1091 N N . SER A 1 146 ? -12.025 8.331 19.502 1.00 90.69 146 SER A N 1
ATOM 1092 C CA . SER A 1 146 ? -11.573 9.603 20.083 1.00 90.69 146 SER A CA 1
ATOM 1093 C C . SER A 1 146 ? -10.049 9.721 20.148 1.00 90.69 146 SER A C 1
ATOM 1095 O O . SER A 1 146 ? -9.523 10.805 19.935 1.00 90.69 146 SER A O 1
ATOM 1097 N N . SER A 1 147 ? -9.325 8.616 20.365 1.00 91.44 147 SER A N 1
ATOM 1098 C CA . SER A 1 147 ? -7.858 8.625 20.400 1.00 91.44 147 SER A CA 1
ATOM 1099 C C . SER A 1 147 ? -7.258 8.976 19.037 1.00 91.44 147 SER A C 1
ATOM 1101 O O . SER A 1 147 ? -6.244 9.663 18.971 1.00 91.44 147 SER A O 1
ATOM 1103 N N . VAL A 1 148 ? -7.904 8.561 17.941 1.00 92.06 148 VAL A N 1
ATOM 1104 C CA . VAL A 1 148 ? -7.485 8.942 16.583 1.00 92.06 148 VAL A CA 1
ATOM 1105 C C . VAL A 1 148 ? -7.757 10.426 16.339 1.00 92.06 148 VAL A C 1
ATOM 1107 O O . VAL A 1 148 ? -6.903 11.131 15.814 1.00 92.06 148 VAL A O 1
ATOM 1110 N N . GLU A 1 149 ? -8.921 10.930 16.750 1.00 92.56 149 GLU A N 1
ATOM 1111 C CA . GLU A 1 149 ? -9.268 12.348 16.596 1.00 92.56 149 GLU A CA 1
ATOM 1112 C C . GLU A 1 149 ? -8.359 13.274 17.413 1.00 92.56 149 GLU A C 1
ATOM 1114 O O . GLU A 1 149 ? -7.982 14.348 16.941 1.00 92.56 149 GLU A O 1
ATOM 1119 N N . GLU A 1 150 ? -8.004 12.874 18.633 1.00 94.56 150 GLU A N 1
ATOM 1120 C CA . GLU A 1 150 ? -7.050 13.585 19.487 1.00 94.56 150 GLU A CA 1
ATOM 1121 C C . GLU A 1 150 ? -5.667 13.650 18.832 1.00 94.56 150 GLU A C 1
ATOM 1123 O O . GLU A 1 150 ? -5.063 14.722 18.780 1.00 94.56 150 GLU A O 1
ATOM 1128 N N . GLU A 1 151 ? -5.206 12.536 18.261 1.00 94.00 151 GLU A N 1
ATOM 1129 C CA . GLU A 1 151 ? -3.939 12.452 17.536 1.00 94.00 151 GLU A CA 1
ATOM 1130 C C . GLU A 1 151 ? -3.934 13.345 16.285 1.00 94.00 151 GLU A C 1
ATOM 1132 O O . GLU A 1 151 ? -2.996 14.113 16.070 1.00 94.00 151 GLU A O 1
ATOM 1137 N N . VAL A 1 152 ? -5.016 13.330 15.500 1.00 93.56 152 VAL A N 1
ATOM 1138 C CA . VAL A 1 152 ? -5.177 14.213 14.333 1.00 93.56 152 VAL A CA 1
ATOM 1139 C C . VAL A 1 152 ? -5.159 15.684 14.757 1.00 93.56 152 VAL A C 1
ATOM 1141 O O . VAL A 1 152 ? -4.430 16.490 14.178 1.00 93.56 152 VAL A O 1
ATOM 1144 N N . LYS A 1 153 ? -5.904 16.054 15.807 1.00 94.06 153 LYS A N 1
ATOM 1145 C CA . LYS A 1 153 ? -5.902 17.426 16.346 1.00 94.06 153 LYS A CA 1
ATOM 1146 C C . LYS A 1 153 ? -4.521 17.838 16.852 1.00 94.06 153 LYS A C 1
ATOM 1148 O O . LYS A 1 153 ? -4.151 19.005 16.698 1.00 94.06 153 LYS A O 1
ATOM 1153 N N . ARG A 1 154 ? -3.761 16.911 17.445 1.00 94.81 154 ARG A N 1
ATOM 1154 C CA . ARG A 1 154 ? -2.381 17.161 17.872 1.00 94.81 154 ARG A CA 1
ATOM 1155 C C . ARG A 1 154 ? -1.490 17.467 16.668 1.00 94.81 154 ARG A C 1
ATOM 1157 O O . ARG A 1 154 ? -0.852 18.516 16.663 1.00 94.81 154 ARG A O 1
ATOM 1164 N N . GLN A 1 155 ? -1.531 16.644 15.620 1.00 94.50 155 GLN A N 1
ATOM 1165 C CA . GLN A 1 155 ? -0.742 16.865 14.401 1.00 94.50 155 GLN A CA 1
ATOM 1166 C C . GLN A 1 155 ? -1.090 18.183 13.700 1.00 94.50 155 GLN A C 1
ATOM 1168 O O . GLN A 1 155 ? -0.191 18.905 13.278 1.00 94.50 155 GLN A O 1
ATOM 1173 N N . ILE A 1 156 ? -2.373 18.557 13.630 1.00 94.56 156 ILE A N 1
ATOM 1174 C CA . ILE A 1 156 ? -2.789 19.853 13.064 1.00 94.56 156 ILE A CA 1
ATOM 1175 C C . ILE A 1 156 ? -2.194 21.015 13.869 1.00 94.56 156 ILE A C 1
ATOM 1177 O O . ILE A 1 156 ? -1.738 22.009 13.301 1.00 94.56 156 ILE A O 1
ATOM 1181 N N . ARG A 1 157 ? -2.159 20.901 15.200 1.00 94.12 157 ARG A N 1
ATOM 1182 C CA . ARG A 1 157 ? -1.566 21.928 16.060 1.00 94.12 157 ARG A CA 1
ATOM 1183 C C . ARG A 1 157 ? -0.054 22.042 15.865 1.00 94.12 157 ARG A C 1
ATOM 1185 O O . ARG A 1 157 ? 0.442 23.157 15.772 1.00 94.12 157 ARG A O 1
ATOM 1192 N N . GLU A 1 158 ? 0.644 20.911 15.791 1.00 95.25 158 GLU A N 1
ATOM 1193 C CA . GLU A 1 158 ? 2.111 20.842 15.713 1.00 95.25 158 GLU A CA 1
ATOM 1194 C C . GLU A 1 158 ? 2.658 21.191 14.321 1.00 95.25 158 GLU A C 1
ATOM 1196 O O . GLU A 1 158 ? 3.619 21.946 14.213 1.00 95.25 158 GLU A O 1
ATOM 1201 N N . LEU A 1 159 ? 2.044 20.672 13.253 1.00 94.62 159 LEU A N 1
ATOM 1202 C CA . LEU A 1 159 ? 2.541 20.819 11.879 1.00 94.62 159 LEU A CA 1
ATOM 1203 C C . LEU A 1 159 ? 1.912 22.004 11.137 1.00 94.62 159 LEU A C 1
ATOM 1205 O O . LEU A 1 159 ? 2.537 22.580 10.248 1.00 94.62 159 LEU A O 1
ATOM 1209 N N . TYR A 1 160 ? 0.684 22.382 11.503 1.00 93.94 160 TYR A N 1
ATOM 1210 C CA . TYR A 1 160 ? -0.110 23.382 10.781 1.00 93.94 160 TYR A CA 1
ATOM 1211 C C . TYR A 1 160 ? -0.543 24.564 11.659 1.00 93.94 160 TYR A C 1
ATOM 1213 O O . TYR A 1 160 ? -1.391 25.349 11.245 1.00 93.94 160 TYR A O 1
ATOM 1221 N N . ASN A 1 161 ? 0.036 24.733 12.855 1.00 91.62 161 ASN A N 1
ATOM 1222 C CA . ASN A 1 161 ? -0.299 25.807 13.805 1.00 91.62 161 ASN A CA 1
ATOM 1223 C C . ASN A 1 161 ? -1.797 25.877 14.170 1.00 91.62 161 ASN A C 1
ATOM 1225 O O . ASN A 1 161 ? -2.318 26.943 14.488 1.00 91.62 161 ASN A O 1
ATOM 1229 N N . GLY A 1 162 ? -2.506 24.746 14.109 1.00 88.19 162 GLY A N 1
ATOM 1230 C CA . GLY A 1 162 ? -3.943 24.675 14.390 1.00 88.19 162 GLY A CA 1
ATOM 1231 C C . GLY A 1 162 ? -4.843 24.929 13.176 1.00 88.19 162 GLY A C 1
ATOM 1232 O O . GLY A 1 162 ? -6.063 24.920 13.315 1.00 88.19 162 GLY A O 1
ATOM 1233 N N . ASP A 1 163 ? -4.267 25.130 11.993 1.00 90.12 163 ASP A N 1
ATOM 1234 C CA . ASP A 1 163 ? -4.989 25.544 10.794 1.00 90.12 163 ASP A CA 1
ATOM 1235 C C . ASP A 1 163 ? -5.490 24.329 9.992 1.00 90.12 163 ASP A C 1
ATOM 1237 O O . ASP A 1 163 ? -4.812 23.802 9.107 1.00 90.12 163 ASP A O 1
ATOM 1241 N N . GLN A 1 164 ? -6.693 23.852 10.326 1.00 86.56 164 GLN A N 1
ATOM 1242 C CA . GLN A 1 164 ? -7.278 22.640 9.736 1.00 86.56 164 GLN A CA 1
ATOM 1243 C C . GLN A 1 164 ? -7.480 22.741 8.215 1.00 86.56 164 GLN A C 1
ATOM 1245 O O . GLN A 1 164 ? -7.457 21.724 7.524 1.00 86.56 164 GLN A O 1
ATOM 1250 N N . ALA A 1 165 ? -7.634 23.953 7.673 1.00 90.62 165 ALA A N 1
ATOM 1251 C CA . ALA A 1 165 ? -7.797 24.164 6.237 1.00 90.62 165 ALA A CA 1
ATOM 1252 C C . ALA A 1 165 ? -6.561 23.737 5.424 1.00 90.62 165 ALA A C 1
ATOM 1254 O O . ALA A 1 165 ? -6.701 23.358 4.266 1.00 90.62 165 ALA A O 1
ATOM 1255 N N . LYS A 1 166 ? -5.363 23.763 6.023 1.00 90.25 166 LYS A N 1
ATOM 1256 C CA . LYS A 1 166 ? -4.104 23.381 5.358 1.00 90.25 166 LYS A CA 1
ATOM 1257 C C . LYS A 1 166 ? -3.822 21.876 5.370 1.00 90.25 166 LYS A C 1
ATOM 1259 O O . LYS A 1 166 ? -2.864 21.446 4.738 1.00 90.25 166 LYS A O 1
ATOM 1264 N N . PHE A 1 167 ? -4.609 21.101 6.114 1.00 90.06 167 PHE A N 1
ATOM 1265 C CA . PHE A 1 167 ? -4.419 19.659 6.279 1.00 90.06 167 PHE A CA 1
ATOM 1266 C C . PHE A 1 167 ? -5.136 18.820 5.204 1.00 90.06 167 PHE A C 1
ATOM 1268 O O . PHE A 1 167 ? -4.835 17.637 5.067 1.00 90.06 167 PHE A O 1
ATOM 1275 N N . GLN A 1 168 ? -6.095 19.409 4.484 1.00 81.94 168 GLN A N 1
ATOM 1276 C CA . GLN A 1 168 ? -6.972 18.696 3.545 1.00 81.94 168 GLN A CA 1
ATOM 1277 C C . GLN A 1 168 ? -6.314 18.408 2.195 1.00 81.94 168 GLN A C 1
ATOM 1279 O O . GLN A 1 168 ? -5.510 19.250 1.734 1.00 81.94 168 GLN A O 1
#

Secondary structure (DSSP, 8-state):
-----------------------------------------------------------------------TT-EEEEETTEEEEHHHHHHHHHHHHHHHHHH-TT--HHHHHHHHHHHHHHHHHHHHHHHHHHHHHHTT----HHHHHHHHHHHHHHHHTT-GGG--

Radius of gyration: 32.61 Å; chains: 1; bounding box: 63×68×89 Å

Foldseek 3Di:
DDDDDDDDDDDDDDDDDDDDDDDDDDDDDDDDPDDDDDDDDDDDDDDDDDDDDDDDPDPPPPPPPPPDDDPQFDFPDAAPNDTDGPNQLVVVLVVVLVVLCVVCVPCDPVSVVVSVVSSVVSVVVVNVVVVVVVVCVVVVDDDDPVVVVVVVQVCCCVVVVSDVVVVD

pLDDT: mean 73.2, std 23.38, range [32.25, 97.19]